Protein AF-A0A850SG48-F1 (afdb_monomer_lite)

Structure (mmCIF, N/CA/C/O backbone):
data_AF-A0A850SG48-F1
#
_entry.id   AF-A0A850SG48-F1
#
loop_
_atom_site.group_PDB
_atom_site.id
_atom_site.type_symbol
_atom_site.label_atom_id
_atom_site.label_alt_id
_atom_site.label_comp_id
_atom_site.label_asym_id
_atom_site.label_entity_id
_atom_site.label_seq_id
_atom_site.pdbx_PDB_ins_code
_atom_site.Cartn_x
_atom_site.Cartn_y
_atom_site.Cartn_z
_atom_site.occupancy
_atom_site.B_iso_or_equiv
_atom_site.auth_seq_id
_atom_site.a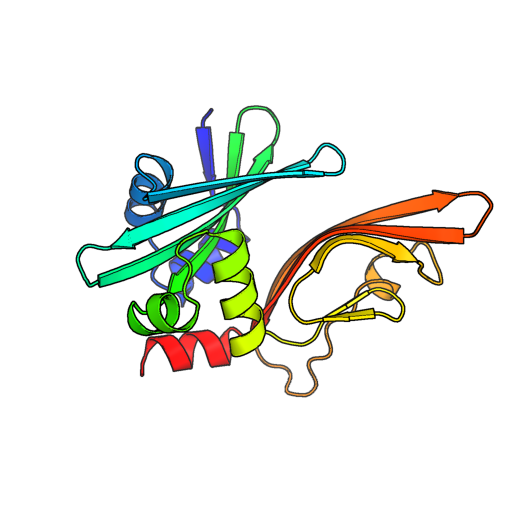uth_comp_id
_atom_site.auth_asym_id
_atom_site.auth_atom_id
_atom_site.pdbx_PDB_model_num
ATOM 1 N N . MET A 1 1 ? -18.162 10.801 -9.850 1.00 75.94 1 MET A N 1
ATOM 2 C CA . MET A 1 1 ? -17.147 9.784 -9.514 1.00 75.94 1 MET A CA 1
ATOM 3 C C . MET A 1 1 ? -17.720 8.769 -8.540 1.00 75.94 1 MET A C 1
ATOM 5 O O . MET A 1 1 ? -18.050 9.147 -7.419 1.00 75.94 1 MET A O 1
ATOM 9 N N . ALA A 1 2 ? -17.901 7.512 -8.957 1.00 90.25 2 ALA A N 1
ATOM 10 C CA . ALA A 1 2 ? -18.386 6.457 -8.065 1.00 90.25 2 ALA A CA 1
ATOM 11 C C . ALA A 1 2 ? -17.215 5.720 -7.393 1.00 90.25 2 ALA A C 1
ATOM 13 O O . ALA A 1 2 ? -16.145 5.558 -7.974 1.00 90.25 2 ALA A O 1
ATOM 14 N N . VAL A 1 3 ? -17.415 5.265 -6.152 1.00 95.25 3 VAL A N 1
ATOM 15 C CA . VAL A 1 3 ? -16.419 4.472 -5.412 1.00 95.25 3 VAL A CA 1
ATOM 16 C C . VAL A 1 3 ? -16.703 2.988 -5.620 1.00 95.25 3 VAL A C 1
ATOM 18 O O . VAL A 1 3 ? -17.772 2.494 -5.243 1.00 95.25 3 VAL A O 1
ATOM 21 N N . LYS A 1 4 ? -15.736 2.263 -6.182 1.00 96.56 4 LYS A N 1
ATOM 22 C CA . LYS A 1 4 ? -15.826 0.828 -6.476 1.00 96.56 4 LYS A CA 1
ATOM 23 C C . LYS A 1 4 ? -14.779 0.057 -5.681 1.00 96.56 4 LYS A C 1
ATOM 25 O O . LYS A 1 4 ? -13.663 0.510 -5.488 1.00 96.56 4 LYS A O 1
ATOM 30 N N . TYR A 1 5 ? -15.134 -1.141 -5.225 1.00 96.88 5 TYR A N 1
ATOM 31 C CA . TYR A 1 5 ? -14.246 -1.992 -4.425 1.00 96.88 5 TYR A CA 1
ATOM 32 C C . TYR A 1 5 ? -13.768 -3.181 -5.245 1.00 96.88 5 TYR A C 1
ATOM 34 O O . TYR A 1 5 ? -14.600 -3.986 -5.695 1.00 96.88 5 TYR A O 1
ATOM 42 N N . THR A 1 6 ? -12.450 -3.306 -5.392 1.00 96.19 6 THR A N 1
ATOM 43 C CA . THR A 1 6 ? -11.812 -4.393 -6.142 1.00 96.19 6 THR A CA 1
ATOM 44 C C . THR A 1 6 ? -12.042 -5.758 -5.486 1.00 96.19 6 THR A C 1
ATOM 46 O O . THR A 1 6 ? -12.396 -5.870 -4.309 1.00 96.19 6 THR A O 1
ATOM 49 N N . LYS A 1 7 ? -11.817 -6.842 -6.243 1.00 95.25 7 LYS A N 1
ATOM 50 C CA . LYS A 1 7 ? -11.843 -8.209 -5.689 1.00 95.25 7 LYS A CA 1
ATOM 51 C C . LYS A 1 7 ? -10.796 -8.391 -4.584 1.00 95.25 7 LYS A C 1
ATOM 53 O O . LYS A 1 7 ? -11.072 -9.078 -3.602 1.00 95.25 7 LYS A O 1
ATOM 58 N N . LEU A 1 8 ? -9.629 -7.756 -4.737 1.00 93.31 8 LEU A N 1
ATOM 59 C CA . LEU A 1 8 ? -8.547 -7.789 -3.756 1.00 93.31 8 LEU A CA 1
ATOM 60 C C . LEU A 1 8 ? -8.992 -7.172 -2.426 1.00 93.31 8 LEU A C 1
ATOM 62 O O . LEU A 1 8 ? -8.887 -7.830 -1.391 1.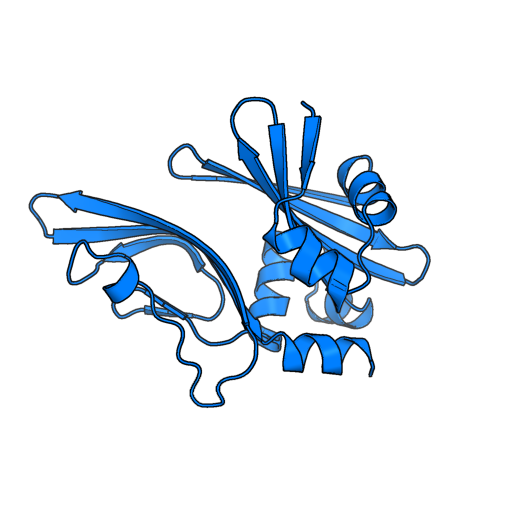00 93.31 8 LEU A O 1
ATOM 66 N N . PHE A 1 9 ? -9.590 -5.978 -2.471 1.00 96.50 9 PHE A N 1
ATOM 67 C CA . PHE A 1 9 ? -10.133 -5.313 -1.289 1.00 96.50 9 PHE A CA 1
ATOM 68 C C . PHE A 1 9 ? -11.140 -6.195 -0.540 1.00 96.50 9 PHE A C 1
ATOM 70 O O . PHE A 1 9 ? -11.022 -6.397 0.668 1.00 96.50 9 PHE A O 1
ATOM 77 N N . ARG A 1 10 ? -12.120 -6.765 -1.253 1.00 95.75 10 ARG A N 1
ATOM 78 C CA . ARG A 1 10 ? -13.161 -7.604 -0.630 1.00 95.75 10 ARG A CA 1
ATOM 79 C C . ARG A 1 10 ? -12.555 -8.828 0.057 1.00 95.75 10 ARG A C 1
ATOM 81 O O . ARG A 1 10 ? -12.901 -9.152 1.189 1.00 95.75 10 ARG A O 1
ATOM 88 N N . LYS A 1 11 ? -11.620 -9.497 -0.620 1.00 94.19 11 LYS A N 1
ATOM 89 C CA . LYS A 1 11 ? -10.987 -10.720 -0.117 1.00 94.19 11 LYS A CA 1
ATOM 90 C C . LYS A 1 11 ? -10.103 -10.462 1.103 1.00 94.19 11 LYS A C 1
ATOM 92 O O . LYS A 1 11 ? -10.144 -11.232 2.059 1.00 94.19 11 LYS A O 1
ATOM 97 N N . GLU A 1 12 ? -9.273 -9.427 1.052 1.00 93.50 12 GLU A N 1
A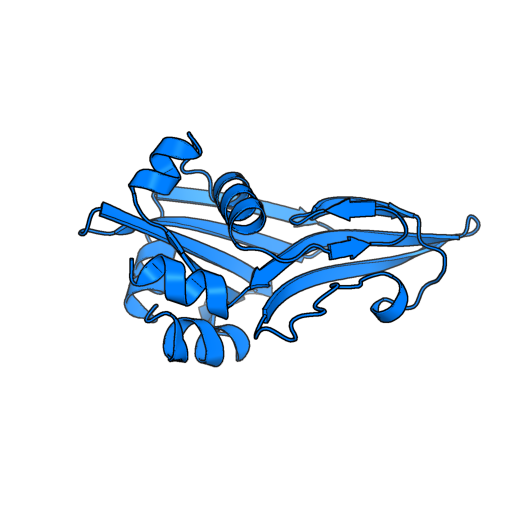TOM 98 C CA . GLU A 1 12 ? -8.224 -9.210 2.050 1.00 93.50 12 GLU A CA 1
ATOM 99 C C . GLU A 1 12 ? -8.665 -8.205 3.124 1.00 93.50 12 GLU A C 1
ATOM 101 O O . GLU A 1 12 ? -8.641 -8.516 4.315 1.00 93.50 12 GLU A O 1
ATOM 106 N N . CYS A 1 13 ? -9.146 -7.027 2.726 1.00 95.06 13 CYS A N 1
ATOM 107 C CA . CYS A 1 13 ? -9.480 -5.949 3.655 1.00 95.06 13 CYS A CA 1
ATOM 108 C C . CYS A 1 13 ? -10.791 -6.211 4.406 1.00 95.06 13 CYS A C 1
ATOM 110 O O . CYS A 1 13 ? -10.806 -6.144 5.638 1.00 95.06 13 CYS A O 1
ATOM 112 N N . GLU A 1 14 ? -11.868 -6.563 3.696 1.00 93.38 14 GLU A N 1
ATOM 113 C CA . GLU A 1 14 ? -13.141 -6.912 4.348 1.00 93.38 14 GLU A CA 1
ATOM 114 C C . GLU A 1 14 ? -13.028 -8.278 5.032 1.00 93.38 14 GLU A C 1
ATOM 116 O O . GLU A 1 14 ? -13.299 -8.400 6.225 1.00 93.38 14 GLU A O 1
ATOM 121 N N . GLY A 1 15 ? -12.576 -9.291 4.284 1.00 89.69 15 GLY A N 1
ATOM 122 C CA . GLY A 1 15 ? -12.581 -10.681 4.736 1.00 89.69 15 GLY A CA 1
ATOM 123 C C . GLY A 1 15 ? -11.574 -11.020 5.836 1.00 89.69 15 GLY A C 1
ATOM 124 O O . GLY A 1 15 ? -11.828 -11.935 6.617 1.00 89.69 15 GLY A O 1
ATOM 125 N N . LYS A 1 16 ? -10.431 -10.324 5.919 1.00 91.50 16 LYS A N 1
ATOM 126 C CA . LYS A 1 16 ? -9.357 -10.692 6.864 1.00 91.50 16 LYS A CA 1
ATOM 127 C C . LYS A 1 16 ? -8.908 -9.565 7.782 1.00 91.50 16 LYS A C 1
ATOM 129 O O . LYS A 1 16 ? -8.442 -9.857 8.881 1.00 91.50 16 LYS A O 1
ATOM 134 N N . PHE A 1 17 ? -8.992 -8.307 7.350 1.00 91.81 17 PHE A N 1
ATOM 135 C CA . PHE A 1 17 ? -8.503 -7.163 8.135 1.00 91.81 17 PHE A CA 1
ATOM 136 C C . PHE A 1 17 ? -9.605 -6.431 8.906 1.00 91.81 17 PHE A C 1
ATOM 138 O O . PHE A 1 17 ? -9.302 -5.556 9.717 1.00 91.81 17 PHE A O 1
ATOM 145 N N . GLY A 1 18 ? -10.875 -6.779 8.676 1.00 91.06 18 GLY A N 1
ATOM 146 C CA . GLY A 1 18 ? -12.013 -6.151 9.348 1.00 91.06 18 GLY A CA 1
ATOM 147 C C . GLY A 1 18 ? -12.205 -4.679 8.965 1.00 91.06 18 GLY A C 1
ATOM 148 O O . GLY A 1 18 ? -12.700 -3.887 9.770 1.00 91.06 18 GLY A O 1
ATOM 149 N N . LEU A 1 19 ? -11.779 -4.290 7.759 1.00 94.25 19 LEU A N 1
ATOM 150 C CA . LEU A 1 19 ? -11.960 -2.946 7.212 1.00 94.25 19 LEU A CA 1
ATOM 151 C C . LEU A 1 19 ? -13.203 -2.925 6.327 1.00 94.25 19 LEU A C 1
ATOM 153 O O . LEU A 1 19 ? -13.171 -3.326 5.167 1.00 94.25 19 LEU A O 1
ATOM 157 N N . THR A 1 20 ? -14.315 -2.478 6.903 1.00 95.00 20 THR A N 1
ATOM 158 C CA . THR A 1 20 ? -15.623 -2.470 6.244 1.00 95.00 20 THR A CA 1
ATOM 159 C C . THR A 1 20 ? -15.779 -1.276 5.299 1.00 95.00 20 THR A C 1
ATOM 161 O O . THR A 1 20 ? -15.147 -0.229 5.478 1.00 95.00 20 THR A O 1
ATOM 164 N N . ARG A 1 21 ? -16.676 -1.386 4.309 1.00 96.12 21 ARG A N 1
ATOM 165 C CA . ARG A 1 21 ? -16.976 -0.272 3.386 1.00 96.12 21 ARG A CA 1
ATOM 166 C C . ARG A 1 21 ? -17.364 1.017 4.099 1.00 96.12 21 ARG A C 1
ATOM 168 O O . ARG A 1 21 ? -16.852 2.040 3.671 1.00 96.12 21 ARG A O 1
ATOM 175 N N . PRO A 1 22 ? -18.204 1.025 5.154 1.00 95.75 22 PRO A N 1
ATOM 176 C CA . PRO A 1 22 ? -18.514 2.259 5.874 1.00 95.75 22 PRO A CA 1
ATOM 177 C C . PRO A 1 22 ? -17.273 2.979 6.413 1.00 95.75 22 PRO A C 1
ATOM 179 O O . PRO A 1 22 ? -17.176 4.190 6.248 1.00 95.75 22 PRO A O 1
ATOM 182 N N . ILE A 1 23 ? -16.298 2.245 6.969 1.00 95.19 23 ILE A N 1
ATOM 183 C CA . ILE A 1 23 ? -15.030 2.827 7.447 1.00 95.19 23 ILE A CA 1
ATOM 184 C C . ILE A 1 23 ? -14.277 3.471 6.281 1.00 95.19 23 ILE A C 1
ATOM 186 O O . ILE A 1 23 ? -13.813 4.602 6.383 1.00 95.19 23 ILE A O 1
ATOM 190 N N . VAL A 1 24 ? -14.181 2.761 5.157 1.00 96.69 24 VAL A N 1
ATOM 191 C CA . VAL A 1 24 ? -13.465 3.247 3.973 1.00 96.69 24 VAL A CA 1
ATOM 192 C C . VAL A 1 24 ? -14.174 4.434 3.319 1.00 96.69 24 VAL A C 1
ATOM 194 O O . VAL A 1 24 ? -13.519 5.404 2.960 1.00 96.69 24 VAL A O 1
ATOM 197 N N . LYS A 1 25 ? -15.507 4.402 3.206 1.00 96.38 25 LYS A N 1
ATOM 198 C CA . LYS A 1 25 ? -16.305 5.518 2.676 1.00 96.38 25 LYS A CA 1
ATOM 199 C C . LYS A 1 25 ? -16.135 6.767 3.524 1.00 96.38 25 LYS A C 1
ATOM 201 O O . LYS A 1 25 ? -15.909 7.833 2.970 1.00 96.38 25 LYS A O 1
ATOM 206 N N . ASP A 1 26 ? -16.225 6.635 4.845 1.00 95.75 26 ASP A N 1
ATOM 207 C CA . ASP A 1 26 ? -16.030 7.758 5.763 1.00 95.75 26 ASP A CA 1
ATOM 208 C C . ASP A 1 26 ? -14.606 8.333 5.667 1.00 95.75 26 ASP A C 1
ATOM 210 O O . ASP A 1 26 ? -14.421 9.551 5.693 1.00 95.75 26 ASP A O 1
ATOM 214 N N . ALA A 1 27 ? -13.604 7.467 5.500 1.00 96.56 27 ALA A N 1
ATOM 215 C CA . ALA A 1 27 ? -12.217 7.880 5.337 1.00 96.56 27 ALA A CA 1
ATOM 216 C C . ALA A 1 27 ? -11.915 8.571 4.004 1.00 96.56 27 ALA A C 1
ATOM 218 O O . ALA A 1 27 ? -11.119 9.499 3.991 1.00 96.56 27 ALA A O 1
ATOM 219 N N . ILE A 1 28 ? -12.580 8.186 2.917 1.00 96.81 28 ILE A N 1
ATOM 220 C CA . ILE A 1 28 ? -12.454 8.867 1.619 1.00 96.81 28 ILE A CA 1
ATOM 221 C C . ILE A 1 28 ? -13.267 10.165 1.589 1.00 96.81 28 ILE A C 1
ATOM 223 O O . ILE A 1 28 ? -12.841 11.141 0.987 1.00 96.81 28 ILE A O 1
ATOM 227 N N . ALA A 1 29 ? -14.444 10.191 2.220 1.00 96.31 29 ALA A N 1
ATOM 228 C CA . ALA A 1 29 ? -15.313 11.366 2.211 1.00 96.31 29 ALA A CA 1
ATOM 229 C C . ALA A 1 29 ? -14.774 12.507 3.084 1.00 96.31 29 ALA A C 1
ATOM 231 O O . ALA A 1 29 ? -15.026 13.675 2.800 1.00 96.31 29 ALA A O 1
ATOM 232 N N . LYS A 1 30 ? -14.082 12.167 4.177 1.00 96.38 30 LYS A N 1
ATOM 233 C CA . LYS A 1 30 ? -13.512 13.124 5.134 1.00 96.38 30 LYS A CA 1
ATOM 234 C C . LYS A 1 30 ? -12.136 12.636 5.600 1.00 96.38 30 LYS A C 1
ATOM 236 O O . LYS A 1 30 ? -12.040 12.198 6.752 1.00 96.38 30 LYS A O 1
ATOM 241 N N . PRO A 1 31 ? -11.124 12.604 4.719 1.00 97.69 31 PRO A N 1
ATOM 242 C CA . PRO A 1 31 ? -9.777 12.201 5.095 1.00 97.69 31 PRO A CA 1
ATOM 243 C C . PRO A 1 31 ? -9.136 13.263 5.985 1.00 97.69 31 PRO A C 1
ATOM 245 O O . PRO A 1 31 ? -9.411 14.451 5.828 1.00 97.69 31 PRO A O 1
ATOM 248 N N . ASP A 1 32 ? -8.234 12.842 6.868 1.00 97.81 32 ASP A N 1
ATOM 249 C CA . ASP A 1 32 ? -7.348 13.798 7.540 1.00 97.81 32 ASP A CA 1
ATOM 250 C C . ASP A 1 32 ? -6.264 14.260 6.561 1.00 97.81 32 ASP A C 1
ATOM 252 O O . ASP A 1 32 ? -5.907 15.438 6.526 1.00 97.81 32 ASP A O 1
ATOM 256 N N . ARG A 1 33 ? -5.765 13.331 5.729 1.00 98.19 33 ARG A N 1
ATOM 257 C CA . ARG A 1 33 ? -4.816 13.606 4.645 1.00 98.19 33 ARG A CA 1
ATOM 258 C C . ARG A 1 33 ? -5.170 12.830 3.384 1.00 98.19 33 ARG A C 1
ATOM 260 O O . ARG A 1 33 ? -5.547 11.659 3.433 1.00 98.19 33 ARG A O 1
ATOM 267 N N . GLU A 1 34 ? -4.942 13.470 2.247 1.00 98.00 34 GLU A N 1
ATOM 268 C CA . GLU A 1 34 ? -5.006 12.879 0.913 1.00 98.00 34 GLU A CA 1
ATOM 269 C C . GLU A 1 34 ? -3.684 13.167 0.196 1.00 98.00 34 GLU A C 1
ATOM 271 O O . GLU A 1 34 ? -3.131 14.261 0.312 1.00 98.00 34 GLU A O 1
ATOM 276 N N . GLN A 1 35 ? -3.164 12.190 -0.542 1.00 97.50 35 GLN A N 1
ATOM 277 C CA . GLN A 1 35 ? -2.045 12.397 -1.454 1.00 97.50 35 GLN A CA 1
ATOM 278 C C . GLN A 1 35 ? -2.318 11.707 -2.781 1.00 97.50 35 GLN A C 1
ATOM 280 O O . GLN A 1 35 ? -2.782 10.566 -2.822 1.00 97.50 35 GLN A O 1
ATOM 285 N N . ARG A 1 36 ? -1.972 12.399 -3.863 1.00 96.00 36 ARG A N 1
ATOM 286 C CA . ARG A 1 36 ? -2.096 11.903 -5.229 1.00 96.00 36 ARG A CA 1
ATOM 287 C C . ARG A 1 36 ? -0.721 11.709 -5.832 1.00 96.00 36 ARG A C 1
ATOM 289 O O . ARG A 1 36 ? 0.184 12.507 -5.598 1.00 96.00 36 ARG A O 1
ATOM 296 N N . LEU A 1 37 ? -0.596 10.650 -6.612 1.00 93.25 37 LEU A N 1
ATOM 297 C CA . LEU A 1 37 ? 0.553 10.381 -7.447 1.00 93.25 37 LEU A CA 1
ATOM 298 C C . LEU A 1 37 ? 0.060 10.157 -8.870 1.00 93.25 37 LEU A C 1
ATOM 300 O O . LEU A 1 37 ? -0.652 9.192 -9.144 1.00 93.25 37 LEU A O 1
ATOM 304 N N . GLU A 1 38 ? 0.469 11.044 -9.765 1.00 93.12 38 GLU A N 1
ATOM 305 C CA . GLU A 1 38 ? 0.275 10.881 -11.198 1.00 93.12 38 GLU A CA 1
ATOM 306 C C . GLU A 1 38 ? 1.535 10.259 -11.785 1.00 93.12 38 GLU A C 1
ATOM 308 O O . GLU A 1 38 ? 2.633 10.800 -11.671 1.00 93.12 38 GLU A O 1
ATOM 313 N N . SER A 1 39 ? 1.391 9.080 -12.379 1.00 87.44 39 SER A N 1
ATOM 314 C CA . SER A 1 39 ? 2.501 8.385 -13.013 1.00 87.44 39 SER A CA 1
ATOM 315 C C . SER A 1 39 ? 1.949 7.514 -14.131 1.00 87.44 39 SER A C 1
ATOM 317 O O . SER A 1 39 ? 1.056 6.707 -13.905 1.00 87.44 39 SER A O 1
ATOM 319 N N . GLN A 1 40 ? 2.501 7.619 -15.343 1.00 81.00 40 GLN A N 1
ATOM 320 C CA . GLN A 1 40 ? 2.201 6.688 -16.450 1.00 81.00 40 GLN A CA 1
ATOM 321 C C . GLN A 1 40 ? 0.750 6.729 -16.962 1.00 81.00 40 GLN A C 1
ATOM 323 O O . GLN A 1 40 ? 0.269 5.745 -17.522 1.00 81.00 40 GLN A O 1
ATOM 328 N N . GLY A 1 41 ? 0.045 7.846 -16.764 1.00 84.88 41 GLY A N 1
ATOM 329 C CA . GLY A 1 41 ? -1.395 7.941 -17.033 1.00 84.88 41 GLY A CA 1
ATOM 330 C C . GLY A 1 41 ? -2.266 7.232 -15.988 1.00 84.88 41 GLY A C 1
ATOM 331 O O . GLY A 1 41 ? -3.476 7.151 -16.163 1.00 84.88 41 GLY A O 1
ATOM 332 N N . LEU A 1 42 ? -1.660 6.732 -14.906 1.00 91.25 42 LEU A N 1
ATOM 333 C CA . LEU A 1 42 ? -2.337 6.234 -13.718 1.00 91.25 42 LEU A CA 1
ATOM 334 C C . LEU A 1 42 ? -2.329 7.328 -12.646 1.00 91.25 42 LEU A C 1
ATOM 336 O O . LEU A 1 42 ? -1.284 7.905 -12.336 1.00 91.25 42 LEU A O 1
ATOM 340 N N . THR A 1 43 ? -3.484 7.564 -12.033 1.00 95.06 43 THR A N 1
ATOM 341 C CA . THR A 1 43 ? -3.586 8.391 -10.829 1.00 95.06 43 THR A CA 1
ATOM 342 C C . THR A 1 43 ? -3.808 7.476 -9.640 1.00 95.06 43 THR A C 1
ATOM 344 O O . THR A 1 43 ? -4.887 6.909 -9.475 1.00 95.06 43 THR A O 1
ATOM 347 N N . ILE A 1 44 ? -2.787 7.330 -8.803 1.00 95.81 44 ILE A N 1
ATOM 348 C CA . ILE A 1 44 ? -2.896 6.643 -7.519 1.00 95.81 44 ILE A CA 1
ATOM 349 C C . ILE A 1 44 ? -3.272 7.682 -6.473 1.00 95.81 44 ILE A C 1
ATOM 351 O O . ILE A 1 44 ? -2.640 8.733 -6.370 1.00 95.81 44 ILE A O 1
ATOM 355 N N . VAL A 1 45 ? -4.284 7.379 -5.672 1.00 97.06 45 VAL A N 1
ATOM 356 C CA . VAL A 1 45 ? -4.724 8.230 -4.572 1.00 97.06 45 VAL A CA 1
ATOM 357 C C . VAL A 1 45 ? -4.625 7.436 -3.285 1.00 97.06 45 VAL A C 1
ATOM 359 O O . VAL A 1 45 ? -5.139 6.320 -3.189 1.00 97.06 45 VAL A O 1
ATOM 362 N N . MET A 1 46 ? -3.965 8.010 -2.284 1.00 98.12 46 MET A N 1
ATOM 363 C CA . MET A 1 46 ? -3.977 7.460 -0.942 1.00 98.12 46 MET A CA 1
ATOM 364 C C . MET A 1 46 ? -4.616 8.421 0.048 1.00 98.12 46 MET A C 1
ATOM 366 O O . MET A 1 46 ? -4.415 9.632 -0.015 1.00 98.12 46 MET A O 1
ATOM 370 N N . TYR A 1 47 ? -5.342 7.846 0.998 1.00 98.44 47 TYR A N 1
ATOM 371 C CA . TYR A 1 47 ? -6.016 8.564 2.072 1.00 98.44 47 TYR A CA 1
ATOM 372 C C . TYR A 1 47 ? -5.513 8.052 3.411 1.00 98.44 47 TYR A C 1
ATOM 374 O O . TYR A 1 47 ? -5.290 6.848 3.562 1.00 98.44 47 TYR A O 1
ATOM 382 N N . SER A 1 48 ? -5.391 8.935 4.395 1.00 98.25 48 SER A N 1
ATOM 383 C CA . SER A 1 48 ? -5.266 8.543 5.794 1.00 98.25 48 SER A CA 1
ATOM 384 C C . SER A 1 48 ? -6.335 9.223 6.643 1.00 98.25 48 SER A C 1
ATOM 386 O O . SER A 1 48 ? -6.748 10.358 6.388 1.00 98.25 48 SER A O 1
ATOM 388 N N . LYS A 1 49 ? -6.819 8.494 7.649 1.00 97.94 49 LYS A N 1
ATOM 389 C CA . LYS A 1 49 ? -7.787 9.007 8.617 1.00 97.94 49 LYS A CA 1
ATOM 390 C C . LYS A 1 49 ? -7.619 8.361 9.980 1.00 97.94 49 LYS A C 1
ATOM 392 O O . LYS A 1 49 ? -7.536 7.134 10.077 1.00 97.94 49 LYS A O 1
ATOM 397 N N . LYS A 1 50 ? -7.654 9.171 11.030 1.00 97.25 50 LYS A N 1
ATOM 398 C CA . LYS A 1 50 ? -7.759 8.744 12.417 1.00 97.25 50 LYS A CA 1
ATOM 399 C C . LYS A 1 50 ? -9.180 8.263 12.707 1.00 97.25 50 LYS A C 1
ATOM 401 O O . LYS A 1 50 ? -10.177 8.949 12.496 1.00 97.25 50 LYS A O 1
ATOM 406 N N . LEU A 1 51 ? -9.280 7.047 13.214 1.00 94.81 51 LEU A N 1
ATOM 407 C CA . LEU A 1 51 ? -10.511 6.430 13.681 1.00 94.81 51 LEU A CA 1
ATOM 408 C C . LEU A 1 51 ? -10.813 6.899 15.109 1.00 94.81 51 LEU A C 1
ATOM 410 O O . LEU A 1 51 ? -9.912 7.200 15.892 1.00 94.81 51 LEU A O 1
ATOM 414 N N . LYS A 1 52 ? -12.090 6.853 15.507 1.00 87.00 52 LYS A N 1
ATOM 415 C CA . LYS A 1 52 ? -12.537 7.250 16.860 1.00 87.00 52 LYS A CA 1
ATOM 416 C C . LYS A 1 52 ? -11.815 6.522 18.005 1.00 87.00 52 LYS A C 1
ATOM 418 O O . LYS A 1 52 ? -11.748 7.041 19.108 1.00 87.00 52 LYS A O 1
ATOM 423 N N . ARG A 1 53 ? -11.279 5.322 17.751 1.00 80.12 53 ARG A N 1
ATOM 424 C CA . ARG A 1 53 ? -10.533 4.506 18.727 1.00 80.12 53 ARG A CA 1
ATOM 425 C C . ARG A 1 53 ? -9.031 4.834 18.794 1.00 80.12 53 ARG A C 1
ATOM 427 O O . ARG A 1 53 ? -8.292 4.104 19.438 1.00 80.12 53 ARG A O 1
ATOM 434 N N . GLY A 1 54 ? -8.571 5.886 18.115 1.00 87.88 54 GLY A N 1
ATOM 435 C CA . GLY A 1 54 ? -7.176 6.345 18.120 1.00 87.88 54 GLY A CA 1
ATOM 436 C C . GLY A 1 54 ? -6.321 5.798 16.974 1.00 87.88 54 GLY A C 1
ATOM 437 O O . GLY A 1 54 ? -5.449 6.512 16.482 1.00 87.88 54 GLY A O 1
ATOM 438 N N . ASP A 1 55 ? -6.594 4.573 16.516 1.00 94.50 55 ASP A N 1
ATOM 439 C CA . ASP A 1 55 ? -5.951 3.971 15.340 1.00 94.50 55 ASP A CA 1
ATOM 440 C C . ASP A 1 55 ? -6.215 4.766 14.060 1.00 94.50 55 ASP A C 1
ATOM 442 O O . ASP A 1 55 ? -7.188 5.502 13.962 1.00 94.50 55 ASP A O 1
ATOM 446 N N . TYR A 1 56 ? -5.394 4.554 13.041 1.00 96.88 56 TYR A N 1
ATOM 447 C CA . TYR A 1 56 ? -5.545 5.138 11.716 1.00 96.88 56 TYR A CA 1
ATOM 448 C C . TYR A 1 56 ? -5.960 4.080 10.702 1.00 96.88 56 TYR A C 1
ATOM 450 O O . TYR A 1 56 ? -5.710 2.885 10.877 1.00 96.88 56 TYR A O 1
ATOM 458 N N . VAL A 1 57 ? -6.568 4.523 9.610 1.00 97.75 57 VAL A N 1
ATOM 459 C CA . VAL A 1 57 ? -6.710 3.747 8.381 1.00 97.75 57 VAL A CA 1
ATOM 460 C C . VAL A 1 57 ? -5.938 4.444 7.268 1.00 97.75 57 VAL A C 1
ATOM 462 O O . VAL A 1 57 ? -6.034 5.659 7.128 1.00 97.75 57 VAL A O 1
ATOM 465 N N . ILE A 1 58 ? -5.175 3.674 6.494 1.00 98.06 58 ILE A N 1
ATOM 466 C CA . ILE A 1 58 ? -4.614 4.086 5.206 1.00 98.06 58 ILE A CA 1
ATOM 467 C C . ILE A 1 58 ? -5.399 3.369 4.119 1.00 98.06 58 ILE A C 1
ATOM 469 O O . ILE A 1 58 ? -5.638 2.167 4.235 1.00 98.06 58 ILE A O 1
ATOM 473 N N . ILE A 1 59 ? -5.779 4.080 3.067 1.00 98.19 59 ILE A N 1
ATOM 474 C CA . ILE A 1 59 ? -6.473 3.525 1.904 1.00 98.19 59 ILE A CA 1
ATOM 475 C C . ILE A 1 59 ? -5.628 3.808 0.673 1.00 98.19 59 ILE A C 1
ATOM 477 O O . ILE A 1 59 ? -5.191 4.937 0.488 1.00 98.19 59 ILE A O 1
ATOM 481 N N . SER A 1 60 ? -5.423 2.787 -0.153 1.00 97.50 60 SER A N 1
ATOM 482 C CA . SER A 1 60 ? -4.840 2.889 -1.487 1.00 97.50 60 SER A CA 1
ATOM 483 C C . SER A 1 60 ? -5.940 2.687 -2.516 1.00 97.50 60 SER A C 1
ATOM 485 O O . SER A 1 60 ? -6.678 1.697 -2.465 1.00 97.50 60 SER A O 1
ATOM 487 N N . ALA A 1 61 ? -6.020 3.617 -3.453 1.00 97.25 61 ALA A N 1
ATOM 488 C CA . ALA A 1 61 ? -6.952 3.592 -4.558 1.00 97.25 61 ALA A CA 1
ATOM 489 C C . ALA A 1 61 ? -6.262 4.046 -5.844 1.00 97.25 61 ALA A C 1
ATOM 491 O O . ALA A 1 61 ? -5.224 4.711 -5.805 1.00 97.25 61 ALA A O 1
ATOM 492 N N . HIS A 1 62 ? -6.875 3.742 -6.977 1.00 95.62 62 HIS A N 1
ATOM 493 C CA . HIS A 1 62 ? -6.511 4.338 -8.253 1.00 95.62 62 HIS A CA 1
ATOM 494 C C . HIS A 1 62 ? -7.744 4.877 -8.970 1.00 95.62 62 HIS A C 1
ATOM 496 O O . HIS A 1 62 ? -8.861 4.394 -8.773 1.00 95.62 62 HIS A O 1
ATOM 502 N N . ALA A 1 63 ? -7.541 5.907 -9.785 1.00 95.00 63 ALA A N 1
ATOM 503 C CA . ALA A 1 63 ? -8.564 6.390 -10.693 1.00 95.00 63 ALA A CA 1
ATOM 504 C C . ALA A 1 63 ? -8.618 5.483 -11.928 1.00 95.00 63 ALA A C 1
ATOM 506 O O . ALA A 1 63 ? -7.591 5.197 -12.546 1.00 95.00 63 ALA A O 1
ATOM 507 N N . GLU A 1 64 ? -9.821 5.062 -12.301 1.00 93.56 64 GLU A N 1
ATOM 508 C CA . GLU A 1 64 ? -10.092 4.360 -13.551 1.00 93.56 64 GLU A CA 1
ATOM 509 C C . GLU A 1 64 ? -11.283 5.042 -14.230 1.00 93.56 64 GLU A C 1
ATOM 511 O O . GLU A 1 64 ? -12.421 4.939 -13.772 1.00 93.56 64 GLU A O 1
ATOM 516 N N . LYS A 1 65 ? -11.024 5.761 -15.330 1.00 88.81 65 LYS A N 1
ATOM 517 C CA . LYS A 1 65 ? -12.018 6.618 -16.001 1.00 88.81 65 LYS A CA 1
ATOM 518 C C . LYS A 1 65 ? -12.615 7.635 -15.015 1.00 88.81 65 LYS A C 1
ATOM 520 O O . LYS A 1 65 ? -11.892 8.478 -14.498 1.00 88.81 65 LYS A O 1
ATOM 525 N N . GLU A 1 66 ? -13.916 7.548 -14.748 1.00 89.44 66 GLU A N 1
ATOM 526 C CA . GLU A 1 66 ? -14.636 8.407 -13.804 1.00 89.44 66 GLU A CA 1
ATOM 527 C C . GLU A 1 66 ? -14.835 7.753 -12.430 1.00 89.44 66 GLU A C 1
ATOM 529 O O . GLU A 1 66 ? -15.547 8.301 -11.590 1.00 89.44 66 GLU A O 1
ATOM 534 N N . ASP A 1 67 ? -14.251 6.579 -12.188 1.00 94.75 67 ASP A N 1
ATOM 535 C CA . ASP A 1 67 ? -14.413 5.827 -10.949 1.00 94.75 67 ASP A CA 1
ATOM 536 C C . ASP A 1 67 ? -13.149 5.859 -10.088 1.00 94.75 67 ASP A C 1
ATOM 538 O O . ASP A 1 67 ? -12.021 5.893 -10.581 1.00 94.75 67 ASP A O 1
ATOM 542 N N . LEU A 1 68 ? -13.352 5.788 -8.771 1.00 96.38 68 LEU A N 1
ATOM 543 C CA . LEU A 1 68 ? -12.286 5.566 -7.803 1.00 96.38 68 LEU A CA 1
ATOM 544 C C . LEU A 1 68 ? -12.310 4.101 -7.360 1.00 96.38 68 LEU A C 1
ATOM 546 O O . LEU A 1 68 ? -13.240 3.649 -6.681 1.00 96.38 68 LEU A O 1
ATOM 550 N N . MET A 1 69 ? -11.273 3.367 -7.740 1.00 97.44 69 MET A N 1
ATOM 551 C CA . MET A 1 69 ? -11.115 1.944 -7.483 1.00 97.44 69 MET A CA 1
ATOM 552 C C . MET A 1 69 ? -10.334 1.736 -6.189 1.00 97.44 69 MET A C 1
ATOM 554 O O . MET A 1 69 ? -9.161 2.079 -6.094 1.00 97.44 69 MET A O 1
ATOM 558 N N . ILE A 1 70 ? -10.979 1.171 -5.170 1.00 97.50 70 ILE A N 1
ATOM 559 C CA . ILE A 1 70 ? -10.354 0.888 -3.877 1.00 97.50 70 ILE A CA 1
ATOM 560 C C . ILE A 1 70 ? -9.641 -0.458 -3.943 1.00 97.50 70 ILE A C 1
ATOM 562 O O . ILE A 1 70 ? -10.283 -1.515 -4.036 1.00 97.50 70 ILE A O 1
ATOM 566 N N . ASP A 1 71 ? -8.316 -0.412 -3.856 1.00 95.56 71 ASP A N 1
ATOM 567 C CA . ASP A 1 71 ? -7.447 -1.580 -3.974 1.00 95.56 71 ASP A CA 1
ATOM 568 C C . ASP A 1 71 ? -7.245 -2.251 -2.624 1.00 95.56 71 ASP A C 1
ATOM 570 O O . ASP A 1 71 ? -7.516 -3.441 -2.451 1.00 95.56 71 ASP A O 1
ATOM 574 N N . LEU A 1 72 ? -6.760 -1.468 -1.662 1.00 97.56 72 LEU A N 1
ATOM 575 C CA . LEU A 1 72 ? -6.292 -1.946 -0.373 1.00 97.56 72 LEU A CA 1
ATOM 576 C C . LEU A 1 72 ? -6.564 -0.909 0.708 1.00 97.56 72 LEU A C 1
ATOM 578 O O . LEU A 1 72 ? -6.579 0.295 0.469 1.00 97.56 72 LEU A O 1
ATOM 582 N N . ALA A 1 73 ? -6.734 -1.393 1.928 1.00 97.75 73 ALA A N 1
ATOM 583 C CA . ALA A 1 73 ? -6.768 -0.572 3.117 1.00 97.75 73 ALA A CA 1
ATOM 584 C C . ALA A 1 73 ? -6.055 -1.293 4.260 1.00 97.75 73 ALA A C 1
ATOM 586 O O . ALA A 1 73 ? -6.104 -2.524 4.359 1.00 97.75 73 ALA A O 1
ATOM 587 N N . PHE A 1 74 ? -5.424 -0.514 5.132 1.00 97.81 74 PHE A N 1
ATOM 588 C CA . PHE A 1 74 ? -4.677 -0.998 6.285 1.00 97.81 74 PHE A CA 1
ATOM 589 C C . PHE A 1 74 ? -5.051 -0.183 7.518 1.00 97.81 74 PHE A C 1
ATOM 591 O O . PHE A 1 74 ? -4.971 1.041 7.510 1.00 97.81 74 PHE A O 1
ATOM 598 N N . ARG A 1 75 ? -5.428 -0.860 8.604 1.00 96.75 75 ARG A N 1
ATOM 599 C CA . ARG A 1 75 ? -5.442 -0.263 9.940 1.00 96.75 75 ARG A CA 1
ATOM 600 C C . ARG A 1 75 ? -4.017 -0.153 10.469 1.00 96.75 75 ARG A C 1
ATOM 602 O O . ARG A 1 75 ? -3.215 -1.072 10.285 1.00 96.75 75 ARG A O 1
ATOM 609 N N . VAL A 1 76 ? -3.727 0.940 11.157 1.00 96.50 76 VAL A N 1
ATOM 610 C CA . VAL A 1 76 ? -2.407 1.256 11.687 1.00 96.50 76 VAL A CA 1
ATOM 611 C C . VAL A 1 76 ? -2.559 1.796 13.105 1.00 96.50 76 VAL A C 1
ATOM 613 O O . VAL A 1 76 ? -3.336 2.716 13.334 1.00 96.50 76 VAL A O 1
ATOM 616 N N . LYS A 1 77 ? -1.848 1.215 14.074 1.00 95.38 77 LYS A N 1
ATOM 617 C CA . LYS A 1 77 ? -1.937 1.620 15.486 1.00 95.38 77 LYS A CA 1
ATOM 618 C C . LYS A 1 77 ? -1.458 3.060 15.679 1.00 95.38 77 LYS A C 1
ATOM 620 O O . LYS A 1 77 ? -0.457 3.444 15.079 1.00 95.38 77 LYS A O 1
ATOM 625 N N . GLU A 1 78 ? -2.091 3.824 16.572 1.00 95.38 78 GLU A N 1
ATOM 626 C CA . GLU A 1 78 ? -1.701 5.225 16.839 1.00 95.38 78 GLU A CA 1
ATOM 627 C C . GLU A 1 78 ? -0.205 5.366 17.169 1.00 95.38 78 GLU A C 1
ATOM 629 O O . GLU A 1 78 ? 0.477 6.243 16.640 1.00 95.38 78 GLU A O 1
ATOM 634 N N . ARG A 1 79 ? 0.325 4.459 18.002 1.00 95.19 79 ARG A N 1
ATOM 635 C CA . ARG A 1 79 ? 1.748 4.439 18.370 1.00 95.19 79 ARG A CA 1
ATOM 636 C C . ARG A 1 79 ? 2.659 4.357 17.146 1.00 95.19 79 ARG A C 1
ATOM 638 O O . ARG A 1 79 ? 3.663 5.048 17.100 1.00 95.19 79 ARG A O 1
ATOM 645 N N . PHE A 1 80 ? 2.282 3.578 16.135 1.00 96.81 80 PHE A N 1
ATOM 646 C CA . PHE A 1 80 ? 3.070 3.469 14.911 1.00 96.81 80 PHE A CA 1
ATOM 647 C C . PHE A 1 80 ? 3.106 4.782 14.122 1.00 96.81 80 PHE A C 1
ATOM 649 O O . PHE A 1 80 ? 4.148 5.133 13.584 1.00 96.81 80 PHE A O 1
ATOM 656 N N . VAL A 1 81 ? 1.994 5.520 14.077 1.00 96.38 81 VAL A N 1
ATOM 657 C CA . VAL A 1 81 ? 1.935 6.836 13.418 1.00 96.38 81 VAL A CA 1
ATOM 658 C C . VAL A 1 81 ? 2.827 7.845 14.146 1.00 96.38 81 VAL A C 1
ATOM 660 O O . VAL A 1 81 ? 3.569 8.587 13.506 1.00 96.38 81 VAL A O 1
ATOM 663 N N . LYS A 1 82 ? 2.820 7.818 15.487 1.00 95.19 82 LYS A N 1
ATOM 664 C CA . LYS A 1 82 ? 3.724 8.628 16.321 1.00 95.19 82 LYS A CA 1
ATOM 665 C C . LYS A 1 82 ? 5.193 8.274 16.064 1.00 95.19 82 LYS A C 1
ATOM 667 O O . LYS A 1 82 ? 5.993 9.174 15.825 1.00 95.19 82 LYS A O 1
ATOM 672 N N . ASP A 1 83 ? 5.526 6.983 16.035 1.00 95.88 83 ASP A N 1
ATOM 673 C CA . ASP A 1 83 ? 6.885 6.496 15.760 1.00 95.88 83 ASP A CA 1
ATOM 674 C C . ASP A 1 83 ? 7.357 6.888 14.344 1.00 95.88 83 ASP A C 1
ATOM 676 O O . ASP A 1 83 ? 8.509 7.274 14.157 1.00 95.88 83 ASP A O 1
ATOM 680 N N . ALA A 1 84 ? 6.461 6.833 13.350 1.00 95.44 84 ALA A N 1
ATOM 681 C CA . ALA A 1 84 ? 6.741 7.214 11.964 1.00 95.44 84 ALA A CA 1
ATOM 682 C C . ALA A 1 84 ? 6.837 8.737 11.749 1.00 95.44 84 ALA A C 1
ATOM 684 O O . ALA A 1 84 ? 7.295 9.168 10.691 1.00 95.44 84 ALA A O 1
ATOM 685 N N . LYS A 1 85 ? 6.412 9.550 12.729 1.00 96.12 85 LYS A N 1
ATOM 686 C CA . LYS A 1 85 ? 6.423 11.026 12.696 1.00 96.12 85 LYS A CA 1
ATOM 687 C C . LYS A 1 85 ? 5.722 11.625 11.469 1.00 96.12 85 LYS A C 1
ATOM 689 O O . LYS A 1 85 ? 6.107 12.681 10.975 1.00 96.12 85 LYS A O 1
ATOM 694 N N . THR A 1 86 ? 4.697 10.947 10.960 1.00 95.56 86 THR A N 1
ATOM 695 C CA . THR A 1 86 ? 3.939 11.396 9.791 1.00 95.56 86 THR A CA 1
ATOM 696 C C . THR A 1 86 ? 2.553 10.765 9.770 1.00 95.56 86 THR A C 1
ATOM 698 O O . THR A 1 86 ? 2.400 9.581 10.060 1.00 95.56 86 THR A O 1
ATOM 701 N N . ASP A 1 87 ? 1.542 11.554 9.423 1.00 94.75 87 ASP A N 1
ATOM 702 C CA . ASP A 1 87 ? 0.181 11.105 9.112 1.00 94.75 87 ASP A CA 1
ATOM 703 C C . ASP A 1 87 ? -0.068 11.059 7.594 1.00 94.75 87 ASP A C 1
ATOM 705 O O . ASP A 1 87 ? -1.142 10.643 7.154 1.00 94.75 87 ASP A O 1
ATOM 709 N N . LEU A 1 88 ? 0.920 11.455 6.783 1.00 97.44 88 LEU A N 1
ATOM 710 C CA . LEU A 1 88 ? 0.818 11.451 5.331 1.00 97.44 88 LEU A CA 1
ATOM 711 C C . LEU A 1 88 ? 0.755 10.007 4.814 1.00 97.44 88 LEU A C 1
ATOM 713 O O . LEU A 1 88 ? 1.600 9.181 5.179 1.00 97.44 88 LEU A O 1
ATOM 717 N N . PRO A 1 89 ? -0.215 9.675 3.950 1.00 97.12 89 PRO A N 1
ATOM 718 C CA . PRO A 1 89 ? -0.505 8.293 3.606 1.00 97.12 89 PRO A CA 1
ATOM 719 C C . PRO A 1 89 ? 0.631 7.567 2.868 1.00 97.12 89 PRO A C 1
ATOM 721 O O . PRO A 1 89 ? 0.892 6.414 3.203 1.00 97.12 89 PRO A O 1
ATOM 724 N N . PHE A 1 90 ? 1.356 8.197 1.932 1.00 96.62 90 PHE A N 1
ATOM 725 C CA . PHE A 1 90 ? 2.486 7.533 1.257 1.00 96.62 90 PHE A CA 1
ATOM 726 C C . PHE A 1 90 ? 3.665 7.267 2.210 1.00 96.62 90 PHE A C 1
ATOM 728 O O . PHE A 1 90 ? 4.119 6.121 2.275 1.00 96.62 90 PHE A O 1
ATOM 735 N N . PRO A 1 91 ? 4.171 8.259 2.973 1.00 97.06 91 PRO A N 1
ATOM 736 C CA . PRO A 1 91 ? 5.179 8.016 4.005 1.00 97.06 91 PRO A CA 1
ATOM 737 C C . PRO A 1 91 ? 4.756 6.968 5.038 1.00 97.06 91 PRO A C 1
ATOM 739 O O . PRO A 1 91 ? 5.552 6.099 5.398 1.00 97.06 91 PRO A O 1
ATOM 742 N N . LEU A 1 92 ? 3.494 6.992 5.472 1.00 97.19 92 LEU A N 1
ATOM 743 C CA . LEU A 1 92 ? 2.995 6.039 6.456 1.00 97.19 92 LEU A CA 1
ATOM 744 C C . LEU A 1 92 ? 2.879 4.621 5.875 1.00 97.19 92 LEU A C 1
ATOM 746 O O . LEU A 1 92 ? 3.255 3.651 6.536 1.00 97.19 92 LEU A O 1
ATOM 750 N N . MET A 1 93 ? 2.438 4.489 4.621 1.00 97.81 93 MET A N 1
ATOM 751 C CA . MET A 1 93 ? 2.408 3.211 3.906 1.00 97.81 93 MET A CA 1
ATOM 752 C C . MET A 1 93 ? 3.822 2.670 3.668 1.00 97.81 93 MET A C 1
ATOM 754 O O . MET A 1 93 ? 4.061 1.473 3.840 1.00 97.81 93 MET A O 1
ATOM 758 N N . ARG A 1 94 ? 4.783 3.547 3.349 1.00 97.56 94 ARG A N 1
ATOM 759 C CA . ARG A 1 94 ? 6.202 3.191 3.257 1.00 97.56 94 ARG A CA 1
ATOM 760 C C . ARG A 1 94 ? 6.702 2.631 4.579 1.00 97.56 94 ARG A C 1
ATOM 762 O O . ARG A 1 94 ? 7.242 1.528 4.598 1.00 97.56 94 ARG A O 1
ATOM 769 N N . ALA A 1 95 ? 6.491 3.343 5.683 1.00 97.81 95 ALA A N 1
ATOM 770 C CA . ALA A 1 95 ? 6.889 2.868 7.004 1.00 97.81 95 ALA A CA 1
ATOM 771 C C . ALA A 1 95 ? 6.256 1.499 7.318 1.00 97.81 95 ALA A C 1
ATOM 773 O O . ALA A 1 95 ? 6.922 0.609 7.856 1.00 97.81 95 ALA A O 1
ATOM 774 N N . LEU A 1 96 ? 4.976 1.310 6.966 1.00 97.81 96 LEU A N 1
ATOM 775 C CA . LEU A 1 96 ? 4.261 0.053 7.186 1.00 97.81 96 LEU A CA 1
ATOM 776 C C . LEU A 1 96 ? 4.905 -1.087 6.389 1.00 97.81 96 LEU A C 1
ATOM 778 O O . LEU A 1 96 ? 5.146 -2.162 6.939 1.00 97.81 96 LEU A O 1
ATOM 782 N N . ALA A 1 97 ? 5.235 -0.837 5.121 1.00 97.94 97 ALA A N 1
ATOM 783 C CA . ALA A 1 97 ? 5.936 -1.782 4.264 1.00 97.94 97 ALA A CA 1
ATOM 784 C C . ALA A 1 97 ? 7.346 -2.098 4.783 1.00 97.94 97 ALA A C 1
ATOM 786 O O . ALA A 1 97 ? 7.732 -3.261 4.800 1.00 97.94 97 ALA A O 1
ATOM 787 N N . TYR A 1 98 ? 8.101 -1.130 5.307 1.00 97.44 98 TYR A N 1
ATOM 788 C CA . TYR A 1 98 ? 9.408 -1.436 5.900 1.00 97.44 98 TYR A CA 1
ATOM 789 C C . TYR A 1 98 ? 9.299 -2.338 7.134 1.00 97.44 98 TYR A C 1
ATOM 791 O O . TYR A 1 98 ? 10.087 -3.281 7.283 1.00 97.44 98 TYR A O 1
ATOM 799 N N . LYS A 1 99 ? 8.284 -2.103 7.974 1.00 97.12 99 LYS A N 1
ATOM 800 C CA . LYS A 1 99 ? 8.051 -2.873 9.200 1.00 97.12 99 LYS A CA 1
ATOM 801 C C . LYS A 1 99 ? 7.494 -4.274 8.943 1.00 97.12 99 LYS A C 1
ATOM 803 O O . LYS A 1 99 ? 7.937 -5.228 9.574 1.00 97.12 99 LYS A O 1
ATOM 808 N N . LEU A 1 100 ? 6.505 -4.399 8.059 1.00 97.19 100 LEU A N 1
ATOM 809 C CA . LEU A 1 100 ? 5.685 -5.612 7.904 1.00 97.19 100 LEU A CA 1
ATOM 810 C C . LEU A 1 100 ? 5.717 -6.192 6.487 1.00 97.19 100 LEU A C 1
ATOM 812 O O . LEU A 1 100 ? 5.049 -7.187 6.211 1.00 97.19 100 LEU A O 1
ATOM 816 N N . GLY A 1 101 ? 6.458 -5.570 5.579 1.00 96.62 101 GLY A N 1
ATOM 817 C CA . GLY A 1 101 ? 6.574 -5.995 4.195 1.00 96.62 101 GLY A CA 1
ATOM 818 C C . GLY A 1 101 ? 7.699 -6.982 3.934 1.00 96.62 101 GLY A C 1
ATOM 819 O O . GLY A 1 101 ? 8.678 -7.082 4.689 1.00 96.62 101 GLY A O 1
ATOM 820 N N . LEU A 1 102 ? 7.522 -7.699 2.829 1.00 96.81 102 LEU A N 1
ATOM 821 C CA . LEU A 1 102 ? 8.529 -8.555 2.213 1.00 96.81 102 LEU A CA 1
ATOM 822 C C . LEU A 1 102 ? 9.423 -7.709 1.293 1.00 96.81 102 LEU A C 1
ATOM 824 O O . LEU A 1 102 ? 8.947 -6.702 0.760 1.00 96.81 102 LEU A O 1
ATOM 828 N N . PRO A 1 103 ? 10.701 -8.086 1.105 1.00 96.12 103 PRO A N 1
ATOM 829 C CA . PRO A 1 103 ? 11.542 -7.451 0.099 1.00 96.12 103 PRO A CA 1
ATOM 830 C C . PRO A 1 103 ? 10.945 -7.645 -1.299 1.00 96.12 103 PRO A C 1
ATOM 832 O O . PRO A 1 103 ? 10.273 -8.637 -1.588 1.00 96.12 103 PRO A O 1
ATOM 835 N N . ILE A 1 104 ? 11.196 -6.676 -2.165 1.00 96.81 104 ILE A N 1
ATOM 836 C CA . ILE A 1 104 ? 10.768 -6.631 -3.556 1.00 96.81 104 ILE A CA 1
ATOM 837 C C . ILE A 1 104 ? 11.992 -6.261 -4.367 1.00 96.81 104 ILE A C 1
ATOM 839 O O . ILE A 1 104 ? 12.660 -5.267 -4.087 1.00 96.81 104 ILE A O 1
ATOM 843 N N . ARG A 1 105 ? 12.264 -7.063 -5.385 1.00 96.75 105 ARG A N 1
ATOM 844 C CA . ARG A 1 105 ? 13.334 -6.827 -6.333 1.00 96.75 105 ARG A CA 1
ATOM 845 C C . ARG A 1 105 ? 12.741 -6.350 -7.647 1.00 96.75 105 ARG A C 1
ATOM 847 O O . ARG A 1 105 ? 11.882 -7.034 -8.204 1.00 96.75 105 ARG A O 1
ATOM 854 N N . VAL A 1 106 ? 13.196 -5.200 -8.126 1.00 96.25 106 VAL A N 1
ATOM 855 C CA . VAL A 1 106 ? 12.909 -4.694 -9.470 1.00 96.25 106 VAL A CA 1
ATOM 856 C C . VAL A 1 106 ? 14.243 -4.534 -10.188 1.00 96.25 106 VAL A C 1
ATOM 858 O O . VAL A 1 106 ? 15.062 -3.713 -9.787 1.00 96.25 106 VAL A O 1
ATOM 861 N N . GLY A 1 107 ? 14.502 -5.361 -11.202 1.00 93.56 107 GLY A N 1
ATOM 862 C CA . GLY A 1 107 ? 15.843 -5.456 -11.791 1.00 93.56 107 GLY A CA 1
ATOM 863 C C . GLY A 1 107 ? 16.885 -5.848 -10.737 1.00 93.56 107 GLY A C 1
ATOM 864 O O . GLY A 1 107 ? 16.747 -6.880 -10.078 1.00 93.56 107 GLY A O 1
ATOM 865 N N . GLU A 1 108 ? 17.900 -5.005 -10.548 1.00 92.69 108 GLU A N 1
ATOM 866 C CA . GLU A 1 108 ? 18.925 -5.190 -9.508 1.00 92.69 108 GLU A CA 1
ATOM 867 C C . GLU A 1 108 ? 18.637 -4.435 -8.202 1.00 92.69 108 GLU A C 1
ATOM 869 O O . GLU A 1 108 ? 19.326 -4.645 -7.207 1.00 92.69 108 GLU A O 1
ATOM 874 N N . GLN A 1 109 ? 17.601 -3.593 -8.166 1.00 94.88 109 GLN A N 1
ATOM 875 C CA . GLN A 1 109 ? 17.236 -2.835 -6.973 1.00 94.88 109 GLN A CA 1
ATOM 876 C C . GLN A 1 109 ? 16.362 -3.675 -6.040 1.00 94.88 109 GLN A C 1
ATOM 878 O O . GLN A 1 109 ? 15.369 -4.264 -6.471 1.00 94.88 109 GLN A O 1
ATOM 883 N N . GLU A 1 110 ? 16.693 -3.685 -4.748 1.00 96.31 110 GLU A N 1
ATOM 884 C CA . GLU A 1 110 ? 15.893 -4.318 -3.699 1.00 96.31 110 GLU A CA 1
ATOM 885 C C . GLU A 1 110 ? 15.366 -3.270 -2.709 1.00 96.31 110 GLU A C 1
ATOM 887 O O . GLU A 1 110 ? 16.118 -2.467 -2.161 1.00 96.31 110 GLU A O 1
ATOM 892 N N . SER A 1 111 ? 14.053 -3.267 -2.477 1.00 97.19 111 SER A N 1
ATOM 893 C CA . SER A 1 111 ? 13.382 -2.399 -1.502 1.00 97.19 111 SER A CA 1
ATOM 894 C C . SER A 1 111 ? 12.101 -3.062 -0.993 1.00 97.19 111 SER A C 1
ATOM 896 O O . SER A 1 111 ? 11.635 -4.051 -1.545 1.00 97.19 111 SER A O 1
ATOM 898 N N . LYS A 1 112 ? 11.489 -2.531 0.065 1.00 97.44 112 LYS A N 1
ATOM 899 C CA . LYS A 1 112 ? 10.150 -2.959 0.520 1.00 97.44 112 LYS A CA 1
ATOM 900 C C . LYS A 1 112 ? 9.027 -2.061 -0.000 1.00 97.44 112 LYS A C 1
ATOM 902 O O . LYS A 1 112 ? 7.853 -2.423 0.083 1.00 97.44 112 LYS A O 1
ATOM 907 N N . PHE A 1 113 ? 9.386 -0.886 -0.511 1.00 97.38 113 PHE A N 1
ATOM 908 C CA . PHE A 1 113 ? 8.459 0.111 -1.023 1.00 97.38 113 PHE A CA 1
ATOM 909 C C . PHE A 1 113 ? 9.149 0.935 -2.108 1.00 97.38 113 PHE A C 1
ATOM 911 O O . PHE A 1 113 ? 10.215 1.499 -1.864 1.00 97.38 113 PHE A O 1
ATOM 918 N N . ILE A 1 114 ? 8.537 1.004 -3.284 1.00 95.94 114 ILE A N 1
ATOM 919 C CA . ILE A 1 114 ? 9.012 1.761 -4.447 1.00 95.94 114 ILE A CA 1
ATOM 920 C C . ILE A 1 114 ? 7.832 2.597 -4.931 1.00 95.94 114 ILE A C 1
ATOM 922 O O . ILE A 1 114 ? 6.716 2.084 -5.034 1.00 95.94 114 ILE A O 1
ATOM 926 N N . TYR A 1 115 ? 8.041 3.878 -5.206 1.00 93.19 115 TYR A N 1
ATOM 927 C CA . TYR A 1 115 ? 6.991 4.740 -5.747 1.00 93.19 115 TYR A CA 1
ATOM 928 C C . TYR A 1 115 ? 7.610 5.849 -6.596 1.00 93.19 115 TYR A C 1
ATOM 930 O O . TYR A 1 115 ? 8.563 6.497 -6.176 1.00 93.19 115 TYR A O 1
ATOM 938 N N . ASN A 1 116 ? 7.035 6.075 -7.775 1.00 92.75 116 ASN A N 1
ATOM 939 C CA . ASN A 1 116 ? 7.505 7.051 -8.757 1.00 92.75 116 ASN A CA 1
ATOM 940 C C . ASN A 1 116 ? 8.989 6.907 -9.156 1.00 92.75 116 ASN A C 1
ATOM 942 O O . ASN A 1 116 ? 9.724 7.891 -9.220 1.00 92.75 116 ASN A O 1
ATOM 946 N N . GLU A 1 117 ? 9.427 5.679 -9.429 1.00 94.38 117 GLU A N 1
ATOM 947 C CA . GLU A 1 117 ? 10.809 5.375 -9.821 1.00 94.38 117 GLU A CA 1
ATOM 948 C C . GLU A 1 117 ? 10.865 4.745 -11.218 1.00 94.38 117 GLU A C 1
ATOM 950 O O . GLU A 1 117 ? 9.921 4.086 -11.658 1.00 94.38 117 GLU A O 1
ATOM 955 N N . VAL A 1 118 ? 11.983 4.930 -11.924 1.00 94.25 118 VAL A N 1
ATOM 956 C CA . VAL A 1 118 ? 12.266 4.268 -13.206 1.00 94.25 118 VAL A CA 1
ATOM 957 C C . VAL A 1 118 ? 13.527 3.442 -13.040 1.00 94.25 118 VAL A C 1
ATOM 959 O O . VAL A 1 118 ? 14.589 3.990 -12.758 1.00 94.25 118 VAL A O 1
ATOM 962 N N . ILE A 1 119 ? 13.404 2.127 -13.202 1.00 94.81 119 ILE A N 1
ATOM 963 C CA . ILE A 1 119 ? 14.460 1.181 -12.843 1.00 94.81 119 ILE A CA 1
ATOM 964 C C . ILE A 1 119 ? 14.908 0.419 -14.095 1.00 94.81 119 ILE A C 1
ATOM 966 O O . ILE A 1 119 ? 14.066 -0.191 -14.760 1.00 94.81 119 ILE A O 1
ATOM 970 N N . PRO A 1 120 ? 16.206 0.427 -14.448 1.00 94.25 120 PRO A N 1
ATOM 971 C CA . PRO A 1 120 ? 16.727 -0.398 -15.533 1.00 94.25 120 PRO A CA 1
ATOM 972 C C . PRO A 1 120 ? 16.544 -1.892 -15.261 1.00 94.25 120 PRO A C 1
ATOM 974 O O . PRO A 1 120 ? 16.766 -2.364 -14.145 1.00 94.25 120 PRO A O 1
ATOM 977 N N . VAL A 1 121 ? 16.157 -2.653 -16.287 1.00 95.00 121 VAL A N 1
ATOM 978 C CA . VAL A 1 121 ? 15.968 -4.104 -16.183 1.00 95.00 121 VAL A CA 1
ATOM 979 C C . VAL A 1 121 ? 16.551 -4.838 -17.389 1.00 95.00 121 VAL A C 1
ATOM 981 O O . VAL A 1 121 ? 16.693 -4.291 -18.479 1.00 95.00 121 VAL A O 1
ATOM 984 N N . SER A 1 122 ? 16.848 -6.123 -17.209 1.00 88.25 122 SER A N 1
ATOM 985 C CA . SER A 1 122 ? 17.464 -6.963 -18.242 1.00 88.25 122 SER A CA 1
ATOM 986 C C . SER A 1 122 ? 16.502 -7.444 -19.337 1.00 88.25 122 SER A C 1
ATOM 988 O O . SER A 1 122 ? 16.942 -8.049 -20.311 1.00 88.25 122 SER A O 1
ATOM 990 N N . GLY A 1 123 ? 15.193 -7.195 -19.218 1.00 87.25 123 GLY A N 1
ATOM 991 C CA . GLY A 1 123 ? 14.220 -7.594 -20.233 1.00 87.25 123 GLY A CA 1
ATOM 992 C C . GLY A 1 123 ? 12.820 -7.028 -20.007 1.00 87.25 123 GLY A C 1
ATOM 993 O O . GLY A 1 123 ? 12.494 -6.543 -18.928 1.00 87.25 123 GLY A O 1
ATOM 994 N N . ALA A 1 124 ? 11.977 -7.118 -21.036 1.00 86.75 124 ALA A N 1
ATOM 995 C CA . ALA A 1 124 ? 10.627 -6.545 -21.040 1.00 86.75 124 ALA A CA 1
ATOM 996 C C . ALA A 1 124 ? 9.568 -7.393 -20.300 1.00 86.75 124 ALA A C 1
ATOM 998 O O . ALA A 1 124 ? 8.411 -6.991 -20.204 1.00 86.75 124 ALA A O 1
ATOM 999 N N . ASP A 1 125 ? 9.931 -8.568 -19.778 1.00 88.38 125 ASP A N 1
ATOM 1000 C CA . ASP A 1 125 ? 9.003 -9.429 -19.039 1.00 88.38 125 ASP A CA 1
ATOM 1001 C C . ASP A 1 125 ? 8.842 -8.943 -17.591 1.00 88.38 125 ASP A C 1
ATOM 1003 O O . ASP A 1 125 ? 9.733 -9.124 -16.756 1.00 88.38 125 ASP A O 1
ATOM 1007 N N . ILE A 1 126 ? 7.668 -8.383 -17.280 1.00 88.81 126 ILE A N 1
ATOM 1008 C CA . ILE A 1 126 ? 7.323 -7.876 -15.945 1.00 88.81 126 ILE A CA 1
ATOM 1009 C C . ILE A 1 126 ? 7.482 -8.933 -14.844 1.00 88.81 126 ILE A C 1
ATOM 1011 O O . ILE A 1 126 ? 7.907 -8.603 -13.739 1.00 88.81 126 ILE A O 1
ATOM 1015 N N . LYS A 1 127 ? 7.197 -10.213 -15.132 1.00 87.62 127 LYS A N 1
ATOM 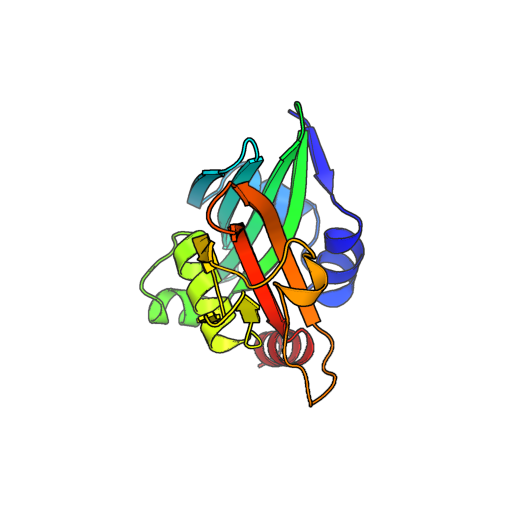1016 C CA . LYS A 1 127 ? 7.306 -11.297 -14.140 1.00 87.62 127 LYS A CA 1
ATOM 1017 C C . LYS A 1 127 ? 8.757 -11.620 -13.811 1.00 87.62 127 LYS A C 1
ATOM 1019 O O . LYS A 1 127 ? 9.052 -12.104 -12.721 1.00 87.62 127 LYS A O 1
ATOM 1024 N N . LYS A 1 128 ? 9.668 -11.384 -14.757 1.00 87.62 128 LYS A N 1
ATOM 1025 C CA . LYS A 1 128 ? 11.109 -11.529 -14.533 1.00 87.62 128 LYS A CA 1
ATOM 1026 C C . LYS A 1 128 ? 11.694 -10.284 -13.885 1.00 87.62 128 LYS A C 1
ATOM 1028 O O . LYS A 1 128 ? 12.585 -10.439 -13.050 1.00 87.62 128 LYS A O 1
ATOM 1033 N N . ALA A 1 129 ? 11.181 -9.112 -14.262 1.00 91.31 129 ALA A N 1
ATOM 1034 C CA . ALA A 1 129 ? 11.614 -7.809 -13.782 1.00 91.31 129 ALA A CA 1
ATOM 1035 C C . ALA A 1 129 ? 11.249 -7.570 -12.314 1.00 91.31 129 ALA A C 1
ATOM 1037 O O . ALA A 1 129 ? 12.090 -7.070 -11.577 1.00 91.31 129 ALA A O 1
ATOM 1038 N N . VAL A 1 130 ? 10.038 -7.946 -11.886 1.00 95.25 130 VAL A N 1
ATOM 1039 C CA . VAL A 1 130 ? 9.548 -7.754 -10.514 1.00 95.25 130 VAL A CA 1
ATOM 1040 C C . VAL A 1 130 ? 9.463 -9.097 -9.798 1.00 95.25 130 VAL A C 1
ATOM 1042 O O . VAL A 1 130 ? 8.703 -9.980 -10.195 1.00 95.25 130 VAL A O 1
ATOM 1045 N N . ARG A 1 131 ? 10.214 -9.254 -8.707 1.00 95.38 131 ARG A N 1
ATOM 1046 C CA . ARG A 1 131 ? 10.232 -10.472 -7.884 1.00 95.38 131 ARG A CA 1
ATOM 1047 C C . ARG A 1 131 ? 10.002 -10.139 -6.420 1.00 95.38 131 ARG A C 1
ATOM 1049 O O . ARG A 1 131 ? 10.487 -9.132 -5.923 1.00 95.38 131 ARG A O 1
ATOM 1056 N N . ILE A 1 132 ? 9.303 -11.019 -5.713 1.00 95.62 132 ILE A N 1
ATOM 1057 C CA . ILE A 1 132 ? 9.079 -10.905 -4.268 1.00 95.62 132 ILE A CA 1
ATOM 1058 C C . ILE A 1 132 ? 9.640 -12.175 -3.621 1.00 95.62 132 ILE A C 1
ATOM 1060 O O . ILE A 1 132 ? 8.969 -13.212 -3.652 1.00 95.62 132 ILE A O 1
ATOM 1064 N N . PRO A 1 133 ? 10.872 -12.145 -3.081 1.00 93.19 133 PRO A N 1
ATOM 1065 C CA . PRO A 1 133 ? 11.415 -13.267 -2.329 1.00 93.19 133 PRO A CA 1
ATOM 1066 C C . PRO A 1 133 ? 10.518 -13.589 -1.126 1.00 93.19 133 PRO A C 1
ATOM 1068 O O . PRO A 1 133 ? 10.321 -12.766 -0.235 1.00 93.19 133 PRO A O 1
ATOM 1071 N N . ASN A 1 134 ? 9.958 -14.799 -1.105 1.00 93.75 134 ASN A N 1
ATOM 1072 C CA . ASN A 1 134 ? 9.088 -15.279 -0.029 1.00 93.75 134 ASN A CA 1
ATOM 1073 C C . ASN A 1 134 ? 9.448 -16.728 0.351 1.00 93.75 134 ASN A C 1
ATOM 1075 O O . ASN A 1 134 ? 8.661 -17.645 0.095 1.00 93.75 134 ASN A O 1
ATOM 1079 N N . PRO A 1 135 ? 10.649 -16.962 0.915 1.00 90.38 135 PRO A N 1
ATOM 1080 C CA . PRO A 1 135 ? 11.129 -18.310 1.234 1.00 90.38 135 PRO A CA 1
ATOM 1081 C C . PRO A 1 135 ? 10.228 -19.024 2.252 1.00 90.38 135 PRO A C 1
ATOM 1083 O O . PRO A 1 135 ? 9.984 -20.221 2.133 1.00 90.38 135 PRO A O 1
ATOM 1086 N N . GLU A 1 136 ? 9.656 -18.272 3.195 1.00 91.19 136 GLU A N 1
ATOM 1087 C CA . GLU A 1 136 ? 8.741 -18.774 4.231 1.00 91.19 136 GLU A CA 1
ATOM 1088 C C . GLU A 1 136 ? 7.334 -19.101 3.690 1.00 91.19 136 GLU A C 1
ATOM 1090 O O . GLU A 1 136 ? 6.491 -19.616 4.425 1.00 91.19 136 GLU A O 1
ATOM 1095 N N . LYS A 1 137 ? 7.054 -18.796 2.410 1.00 91.62 137 LYS A N 1
ATOM 1096 C CA . LYS A 1 137 ? 5.750 -18.987 1.747 1.00 91.62 137 LYS A CA 1
ATOM 1097 C C . LYS A 1 137 ? 4.585 -18.386 2.539 1.00 91.62 137 LYS A C 1
ATOM 1099 O O . LYS A 1 137 ? 3.468 -18.909 2.540 1.00 91.62 137 LYS A O 1
ATOM 1104 N N . HIS A 1 138 ? 4.828 -17.269 3.220 1.00 92.00 138 HIS A N 1
ATOM 1105 C CA . HIS A 1 138 ? 3.783 -16.579 3.957 1.00 92.00 138 HIS A CA 1
ATOM 1106 C C . HIS A 1 138 ? 2.741 -15.983 3.002 1.00 92.00 138 HIS A C 1
ATOM 1108 O O . HIS A 1 138 ? 3.095 -15.529 1.910 1.00 92.00 138 HIS A O 1
ATOM 1114 N N . PRO A 1 139 ? 1.454 -15.941 3.393 1.00 93.06 139 PRO A N 1
ATOM 1115 C CA . PRO A 1 139 ? 0.449 -15.204 2.643 1.00 93.06 139 PRO A CA 1
ATOM 1116 C C . PRO A 1 139 ? 0.872 -13.742 2.496 1.00 93.06 139 PRO A C 1
ATOM 1118 O O . PRO A 1 139 ? 1.194 -13.091 3.490 1.00 93.06 139 PRO A O 1
ATOM 1121 N N . LEU A 1 140 ? 0.838 -13.230 1.270 1.00 94.12 140 LEU A N 1
ATOM 1122 C CA . LEU A 1 140 ? 1.249 -11.869 0.947 1.00 94.12 140 LEU A CA 1
ATOM 1123 C C . LEU A 1 140 ? 0.141 -11.108 0.229 1.00 94.12 140 LEU A C 1
ATOM 1125 O O . LEU A 1 140 ? -0.744 -11.709 -0.384 1.00 94.12 140 LEU A O 1
ATOM 1129 N N . ILE A 1 141 ? 0.197 -9.784 0.324 1.00 94.50 141 ILE A N 1
ATOM 1130 C CA . ILE A 1 141 ? -0.699 -8.860 -0.370 1.00 94.50 141 ILE A CA 1
ATOM 1131 C C . ILE A 1 141 ? 0.155 -7.755 -0.959 1.00 94.50 141 ILE A C 1
ATOM 1133 O O . ILE A 1 141 ? 0.950 -7.146 -0.245 1.00 94.50 141 ILE A O 1
ATOM 1137 N N . SER A 1 142 ? -0.018 -7.479 -2.241 1.00 94.38 142 SER A N 1
ATOM 1138 C CA . SER A 1 142 ? 0.813 -6.523 -2.956 1.00 94.38 142 SER A CA 1
ATOM 1139 C C . SER A 1 142 ? -0.013 -5.593 -3.828 1.00 94.38 142 SER A C 1
ATOM 1141 O O . SER A 1 142 ? -1.094 -5.946 -4.301 1.00 94.38 142 SER A O 1
ATOM 1143 N N . ALA A 1 143 ? 0.532 -4.401 -4.040 1.00 94.00 143 ALA A N 1
ATOM 1144 C CA . ALA A 1 143 ? 0.169 -3.526 -5.142 1.00 94.00 143 ALA A CA 1
ATOM 1145 C C . ALA A 1 143 ? 1.398 -3.435 -6.046 1.00 94.00 143 ALA A C 1
ATOM 1147 O O . ALA A 1 143 ? 2.486 -3.128 -5.560 1.00 94.00 143 ALA A O 1
ATOM 1148 N N . ILE A 1 14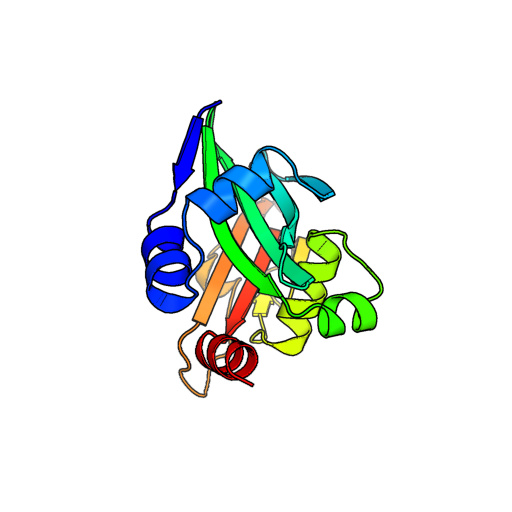4 ? 1.237 -3.768 -7.326 1.00 94.62 144 ILE A N 1
ATOM 1149 C CA . ILE A 1 144 ? 2.322 -3.783 -8.313 1.00 94.62 144 ILE A CA 1
ATOM 1150 C C . ILE A 1 144 ? 1.837 -3.005 -9.533 1.00 94.62 144 ILE A C 1
ATOM 1152 O O . ILE A 1 144 ? 1.258 -3.567 -10.459 1.00 94.62 144 ILE A O 1
ATOM 1156 N N . TRP A 1 145 ? 2.061 -1.696 -9.504 1.00 94.62 145 TRP A N 1
ATOM 1157 C CA . TRP A 1 145 ? 1.766 -0.779 -10.598 1.00 94.62 145 TRP A CA 1
ATOM 1158 C C . TRP A 1 145 ? 3.062 -0.479 -11.343 1.00 94.62 145 TRP A C 1
ATOM 1160 O O . TRP A 1 145 ? 3.752 0.505 -11.060 1.00 94.62 145 TRP A O 1
ATOM 1170 N N . VAL A 1 146 ? 3.419 -1.390 -12.248 1.00 94.38 146 VAL A N 1
ATOM 1171 C CA . VAL A 1 146 ? 4.649 -1.325 -13.042 1.00 94.38 146 VAL A CA 1
ATOM 1172 C C . VAL A 1 146 ? 4.308 -1.426 -14.520 1.00 94.38 146 VAL A C 1
ATOM 1174 O O . VAL A 1 146 ? 3.589 -2.334 -14.937 1.00 94.38 146 VAL A O 1
ATOM 1177 N N . ARG A 1 147 ? 4.868 -0.517 -15.315 1.00 93.50 147 ARG A N 1
ATOM 1178 C CA . ARG A 1 147 ? 4.827 -0.559 -16.774 1.00 93.50 147 ARG A CA 1
ATOM 1179 C C . ARG A 1 147 ? 6.221 -0.825 -17.306 1.00 93.50 147 ARG A C 1
ATOM 1181 O O . ARG A 1 147 ? 7.181 -0.159 -16.927 1.00 93.50 147 ARG A O 1
ATOM 1188 N N . MET A 1 148 ? 6.314 -1.779 -18.221 1.00 93.75 148 MET A N 1
ATOM 1189 C CA . MET A 1 148 ? 7.551 -2.040 -18.944 1.00 93.75 148 MET A CA 1
ATOM 1190 C C . MET A 1 148 ? 7.647 -1.073 -20.120 1.00 93.75 148 MET A C 1
ATOM 1192 O O . MET A 1 148 ? 6.699 -0.927 -20.894 1.00 93.75 148 MET A O 1
ATOM 1196 N N . LEU A 1 149 ? 8.786 -0.405 -20.236 1.00 91.50 149 LEU A N 1
ATOM 1197 C CA . LEU A 1 149 ? 9.153 0.418 -21.376 1.00 91.50 149 LEU A CA 1
ATOM 1198 C C . LEU A 1 149 ? 10.332 -0.243 -22.077 1.00 91.50 149 LEU A C 1
ATOM 1200 O O . LEU A 1 149 ? 11.203 -0.828 -21.433 1.00 91.50 149 LEU A O 1
ATOM 1204 N N . GLN A 1 150 ? 10.369 -0.126 -23.396 1.00 89.12 150 GLN A N 1
ATOM 1205 C CA . GLN A 1 150 ? 11.488 -0.586 -24.198 1.00 89.12 150 GLN A CA 1
ATOM 1206 C C . GLN A 1 150 ? 11.961 0.576 -25.058 1.00 89.12 150 GLN A C 1
ATOM 1208 O O . GLN A 1 150 ? 11.153 1.262 -25.683 1.00 89.12 150 GLN A O 1
ATOM 1213 N N . ASN A 1 151 ? 13.264 0.822 -25.046 1.00 82.44 151 ASN A N 1
ATOM 1214 C CA . ASN A 1 151 ? 13.907 1.793 -25.917 1.00 82.44 151 ASN A CA 1
ATOM 1215 C C . ASN A 1 151 ? 15.156 1.166 -26.550 1.00 82.44 151 ASN A C 1
ATOM 1217 O O . ASN A 1 151 ? 15.510 0.021 -26.269 1.00 82.44 151 ASN A O 1
ATOM 1221 N N . ASN A 1 152 ? 15.841 1.933 -27.397 1.00 80.00 152 ASN A N 1
ATOM 1222 C CA . ASN A 1 152 ? 17.038 1.471 -28.103 1.00 80.00 152 ASN A CA 1
ATOM 1223 C C . ASN A 1 152 ? 18.213 1.123 -27.164 1.00 80.00 152 ASN A C 1
ATOM 1225 O O . ASN A 1 152 ? 19.175 0.510 -27.609 1.00 80.00 152 ASN A O 1
ATOM 1229 N N . MET A 1 153 ? 18.147 1.507 -25.883 1.00 78.06 153 MET A N 1
ATOM 1230 C CA . MET A 1 153 ? 19.185 1.266 -24.874 1.00 78.06 153 MET A CA 1
ATOM 1231 C C . MET A 1 153 ? 18.845 0.114 -23.915 1.00 78.06 153 MET A C 1
ATOM 1233 O O . MET A 1 153 ? 19.666 -0.228 -23.068 1.00 78.06 153 MET A O 1
ATOM 1237 N N . GLY A 1 154 ? 17.652 -0.482 -24.018 1.00 88.19 154 GLY A N 1
ATOM 1238 C CA . GLY A 1 154 ? 17.237 -1.609 -23.188 1.00 88.19 154 GLY A CA 1
ATOM 1239 C C . GLY A 1 154 ? 15.801 -1.513 -22.678 1.00 88.19 154 GLY A C 1
ATOM 1240 O O . GLY A 1 154 ? 14.960 -0.780 -23.204 1.00 88.19 154 GLY A O 1
ATOM 1241 N N . ALA A 1 155 ? 15.513 -2.304 -21.647 1.00 93.62 155 ALA A N 1
ATOM 1242 C CA . ALA A 1 155 ? 14.214 -2.339 -20.993 1.00 93.62 155 ALA A CA 1
ATOM 1243 C C . ALA A 1 155 ? 14.252 -1.562 -19.668 1.00 93.62 155 ALA A C 1
ATOM 1245 O O . ALA A 1 155 ? 15.206 -1.651 -18.895 1.00 93.62 155 ALA A O 1
ATOM 1246 N N . LEU A 1 156 ? 13.191 -0.808 -19.394 1.00 94.12 156 LEU A N 1
ATOM 1247 C CA . LEU A 1 156 ? 13.007 -0.048 -18.161 1.00 94.12 156 LEU A CA 1
ATOM 1248 C C . LEU A 1 156 ? 11.697 -0.478 -17.496 1.00 94.12 156 LEU A C 1
ATOM 1250 O O . LEU A 1 156 ? 10.673 -0.634 -18.159 1.00 94.12 156 LEU A O 1
ATOM 1254 N N . ALA A 1 157 ? 11.715 -0.636 -16.178 1.00 94.94 157 ALA A N 1
ATOM 1255 C CA . ALA A 1 157 ? 10.528 -0.804 -15.356 1.00 94.94 157 ALA A CA 1
ATOM 1256 C C . ALA A 1 157 ? 10.143 0.553 -14.764 1.00 94.94 157 ALA A C 1
ATOM 1258 O O . ALA A 1 157 ? 10.779 1.055 -13.835 1.00 94.94 157 ALA A O 1
ATOM 1259 N N . GLN A 1 158 ? 9.088 1.155 -15.298 1.00 94.38 158 GLN A N 1
ATOM 1260 C CA . GLN A 1 158 ? 8.502 2.353 -14.724 1.00 94.38 158 GLN A CA 1
ATOM 1261 C C . GLN A 1 158 ? 7.590 1.923 -13.570 1.00 94.38 158 GLN A C 1
ATOM 1263 O O . GLN A 1 158 ? 6.575 1.260 -13.782 1.00 94.38 158 GLN A O 1
ATOM 1268 N N . CYS A 1 159 ? 7.930 2.293 -12.341 1.00 9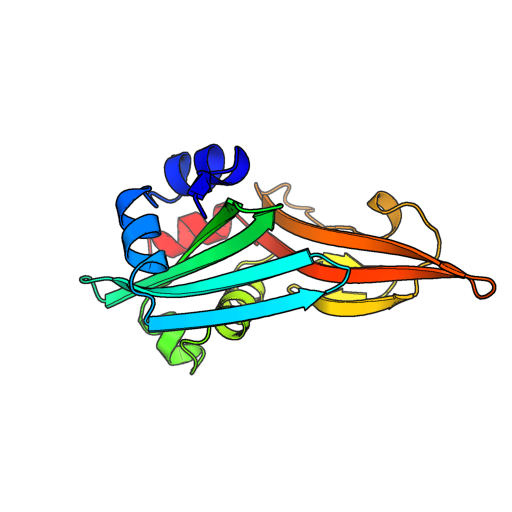5.00 159 CYS A N 1
ATOM 1269 C CA . CYS A 1 159 ? 7.243 1.878 -11.122 1.00 95.00 159 CYS A CA 1
ATOM 1270 C C . CYS A 1 159 ? 6.426 3.041 -10.550 1.00 95.00 159 CYS A C 1
ATOM 1272 O O . CYS A 1 159 ? 6.974 3.931 -9.901 1.00 95.00 159 CYS A O 1
ATOM 1274 N N . ALA A 1 160 ? 5.106 3.028 -10.757 1.00 95.25 160 ALA A N 1
ATOM 1275 C CA . ALA A 1 160 ? 4.218 4.009 -10.136 1.00 95.25 160 ALA A CA 1
ATOM 1276 C C . ALA A 1 160 ? 4.116 3.740 -8.628 1.00 95.25 160 ALA A C 1
ATOM 1278 O O . ALA A 1 160 ? 4.341 4.634 -7.815 1.00 95.25 160 ALA A O 1
ATOM 1279 N N . LEU A 1 161 ? 3.850 2.488 -8.250 1.00 95.62 161 LEU A N 1
ATOM 1280 C CA . LEU A 1 161 ? 3.804 2.050 -6.859 1.00 95.62 161 LEU A CA 1
ATOM 1281 C C . LEU A 1 161 ? 4.010 0.541 -6.769 1.00 95.62 161 LEU A C 1
ATOM 1283 O O . LEU A 1 161 ? 3.288 -0.230 -7.402 1.00 95.62 161 LEU A O 1
ATOM 1287 N N . VAL A 1 162 ? 4.953 0.122 -5.934 1.00 96.50 162 VAL A N 1
ATOM 1288 C CA . VAL A 1 162 ? 5.231 -1.285 -5.664 1.00 96.50 162 VAL A CA 1
ATOM 1289 C C . VAL A 1 162 ? 5.448 -1.481 -4.173 1.00 96.50 162 VAL A C 1
ATOM 1291 O O . VAL A 1 162 ? 6.365 -0.913 -3.581 1.00 96.50 162 VAL A O 1
ATOM 1294 N N . PHE A 1 163 ? 4.605 -2.302 -3.555 1.00 97.19 163 PHE A N 1
ATOM 1295 C CA . PHE A 1 163 ? 4.812 -2.768 -2.188 1.00 97.19 163 PHE A CA 1
ATOM 1296 C C . PHE A 1 163 ? 4.217 -4.163 -1.993 1.00 97.19 163 PHE A C 1
ATOM 1298 O O . PHE A 1 163 ? 3.313 -4.584 -2.717 1.00 97.19 163 PHE A O 1
ATOM 1305 N N . CYS A 1 164 ? 4.698 -4.871 -0.974 1.00 97.12 164 CYS A N 1
ATOM 1306 C CA . CYS A 1 164 ? 4.216 -6.192 -0.608 1.00 97.12 164 CYS A CA 1
ATOM 1307 C C . CYS A 1 164 ? 4.212 -6.342 0.911 1.00 97.12 164 CYS A C 1
ATOM 1309 O O . CYS A 1 164 ? 5.260 -6.278 1.546 1.00 97.12 164 CYS A O 1
ATOM 1311 N N . ILE A 1 165 ? 3.039 -6.574 1.493 1.00 97.75 165 ILE A N 1
ATOM 1312 C CA . ILE A 1 165 ? 2.842 -6.789 2.925 1.00 97.75 165 ILE A CA 1
ATOM 1313 C C . ILE A 1 165 ? 2.759 -8.287 3.215 1.00 97.75 165 ILE A C 1
ATOM 1315 O O . ILE A 1 165 ? 1.988 -9.006 2.575 1.00 97.75 165 ILE A O 1
ATOM 1319 N N . ASP A 1 166 ? 3.517 -8.755 4.210 1.00 96.88 166 ASP A N 1
ATOM 1320 C CA . ASP A 1 166 ? 3.329 -10.086 4.786 1.00 96.88 166 ASP A CA 1
ATOM 1321 C C . ASP A 1 166 ? 2.014 -10.078 5.583 1.00 96.88 166 ASP A C 1
ATOM 1323 O O . ASP A 1 166 ? 1.904 -9.506 6.673 1.00 96.88 166 ASP A O 1
ATOM 1327 N N . ALA A 1 167 ? 0.982 -10.710 5.027 1.00 95.38 167 ALA A N 1
ATOM 1328 C CA . ALA A 1 167 ? -0.359 -10.698 5.593 1.00 95.38 167 ALA A CA 1
ATOM 1329 C C . ALA A 1 167 ? -0.453 -11.512 6.893 1.00 95.38 167 ALA A C 1
ATOM 1331 O O . ALA A 1 167 ? -1.379 -11.309 7.684 1.00 95.38 167 ALA A O 1
ATOM 1332 N N . LYS A 1 168 ? 0.467 -12.455 7.139 1.00 94.75 168 LYS A N 1
ATOM 1333 C CA . LYS A 1 168 ? 0.544 -13.182 8.414 1.00 94.75 168 LYS A CA 1
ATOM 1334 C C . LYS A 1 168 ? 1.121 -12.268 9.494 1.00 94.75 168 LYS A C 1
ATOM 1336 O O . LYS A 1 168 ? 0.477 -12.112 10.533 1.00 94.75 168 LYS A O 1
ATOM 1341 N N . LYS A 1 169 ? 2.253 -11.606 9.227 1.00 95.81 169 LYS A N 1
ATOM 1342 C CA . LYS A 1 169 ? 2.872 -10.642 10.157 1.00 95.81 169 LYS A CA 1
ATOM 1343 C C . LYS A 1 169 ? 1.951 -9.461 10.439 1.00 95.81 169 LYS A C 1
ATOM 1345 O O . LYS A 1 169 ? 1.778 -9.094 11.596 1.00 95.81 169 LYS A O 1
ATOM 1350 N N . TYR A 1 170 ? 1.286 -8.928 9.416 1.00 97.00 170 TYR A N 1
ATOM 1351 C CA . TYR A 1 170 ? 0.334 -7.833 9.584 1.00 97.00 170 TYR A CA 1
ATOM 1352 C C . TYR A 1 170 ? -0.844 -8.205 10.497 1.00 97.00 170 TYR A C 1
ATOM 1354 O O . TYR A 1 170 ? -1.160 -7.475 11.435 1.00 97.00 170 TYR A O 1
ATOM 1362 N N . ARG A 1 171 ? -1.458 -9.379 10.297 1.00 95.06 171 ARG A N 1
ATOM 1363 C CA . ARG A 1 171 ? -2.563 -9.847 11.154 1.00 95.06 171 ARG A CA 1
ATOM 1364 C C . ARG A 1 171 ? -2.128 -10.176 12.577 1.00 95.06 171 ARG A C 1
ATOM 1366 O O . ARG A 1 171 ? -2.909 -9.973 13.503 1.00 95.06 171 ARG A O 1
ATOM 1373 N N . ALA A 1 172 ? -0.923 -10.712 12.763 1.00 94.75 172 ALA A N 1
ATOM 1374 C CA . ALA A 1 172 ? -0.355 -10.886 14.096 1.00 94.75 172 ALA A CA 1
ATOM 1375 C C . ALA A 1 172 ? -0.197 -9.519 14.775 1.00 94.75 172 ALA A C 1
ATOM 1377 O O . ALA A 1 172 ? -0.795 -9.288 15.816 1.00 94.75 172 ALA A O 1
ATOM 1378 N N . TRP A 1 173 ? 0.453 -8.569 14.100 1.00 95.62 173 TRP A N 1
ATOM 1379 C CA . TRP A 1 173 ? 0.687 -7.222 14.615 1.00 95.62 173 TRP A CA 1
ATOM 1380 C C . TRP A 1 173 ? -0.592 -6.465 15.004 1.00 95.62 173 TRP A C 1
ATOM 1382 O O . TRP A 1 173 ? -0.593 -5.727 15.993 1.00 95.62 173 TRP A O 1
ATOM 1392 N N . LEU A 1 174 ? -1.692 -6.646 14.264 1.00 92.19 174 LEU A N 1
ATOM 1393 C CA . LEU A 1 174 ? -2.989 -6.062 14.620 1.00 92.19 174 LEU A CA 1
ATOM 1394 C C . LEU A 1 174 ? -3.555 -6.617 15.937 1.00 92.19 174 LEU A C 1
ATOM 1396 O O . LEU A 1 174 ? -4.183 -5.859 16.673 1.00 92.19 174 LEU A O 1
ATOM 1400 N N . ARG A 1 175 ? -3.320 -7.897 16.247 1.00 90.88 175 ARG A N 1
ATOM 1401 C CA . ARG A 1 175 ? -3.854 -8.565 17.448 1.00 90.88 175 ARG A CA 1
ATOM 1402 C C . ARG A 1 175 ? -3.088 -8.235 18.732 1.00 90.88 175 ARG A C 1
ATOM 1404 O O . ARG A 1 175 ? -3.673 -8.369 19.799 1.00 90.88 175 ARG A O 1
ATOM 1411 N N . GLY A 1 176 ? -1.859 -7.727 18.621 1.00 82.69 176 GLY A N 1
ATOM 1412 C CA . GLY A 1 176 ? -0.957 -7.511 19.761 1.00 82.69 176 GLY A CA 1
ATOM 1413 C C . GLY A 1 176 ? 0.064 -8.627 19.843 1.00 82.69 176 GLY A C 1
ATOM 1414 O O . GLY A 1 176 ? 0.535 -8.865 20.967 1.00 82.69 176 GLY A O 1
#

Radius of gyration: 16.21 Å; chains: 1; bounding box: 38×33×48 Å

Sequence (176 aa):
MAVKYTKLFRKECEGKFGLTRPIVKDAIAKPDREQRLESQGLTIVMYSKKLKRGDYVIISAHAEKEDLMIDLAFRVKERFVKDAKTDLPFPLMRALAYKLGLPIRVGEQESKFIYNEVIPVSGADIKKAVRIPNPEKHPLISAIWVRMLQNNMGALAQCALVFCIDAKKYRAWLRG

Foldseek 3Di:
DAEAEDPQCCVQVVVPVVNDPVNVVVQVVDFPDKDWFDDPNKIKIWGWHQDPVQWMKIWIWIDDPPYTYTNDMAIGHNVLCVVLVDRHRLSSVQSQQVVFFFWKAAANDIDQKDAQDKAAHQAQDPDRRIDTDDVVPADKDWDFDWHWDADPVGIIIGGHIIHMGRSVSRSVVVVD

pLDDT: mean 94.18, std 4.05, range [75.94, 98.44]

Secondary structure (DSSP, 8-state):
-EEEE-HHIIIIIITTT---HHHHHHHHHS-SEEEEEEETTEEEEEEEEE-TTS-EEEEEEEEETTEEEEEEEEEE-HHHHHHHT---HHHHHHHHHHHHBPPEEETTEEESEEEEEEEEESSS-HHHHEE---TT---EEEEEEEEEEEETTEEEEEEEEEEEEEHHHHHHHHH-